Protein AF-A0A356K6G3-F1 (afdb_monomer_lite)

Radius of gyration: 20.41 Å; chains: 1; bounding box: 50×32×51 Å

Sequence (117 aa):
RGHRAAHGLPYQGPEADIVEAPAGSIILYDARTWHRAGVNRTDQRRAAILQAMTPSFLMPFGDTSQPYKQFIKGPIIDQLLSRDQKDFAELMVHKVIGPGGMGAITVDKELTGLVQS

Foldseek 3Di:
DDPCVVPPDDPPDPPDDDDDAPPPRDDDDDPPDDDDDDDDPDPDDDDDDDDDDDPLQDDDPDQLVVVLVVVCPDPVLVVDDPVVNVVSCPVRFRWHQDPVGIATDDPDPVSRVVGVD

pLDDT: mean 81.74, std 11.83, range [46.47, 96.69]

Secondary structure (DSSP, 8-state):
--HHHHH--S---TT-------TT------TTS---PPPP-SSSPP---------TTSPPSS--HHHHHHHHTSTTGGGS-HHHHHHHHHHHS-EEEETTEEEE-SS-HHHHHTT--

Structure (mmCIF, N/CA/C/O backbone):
data_AF-A0A356K6G3-F1
#
_entry.id   AF-A0A356K6G3-F1
#
loop_
_atom_site.group_PDB
_atom_site.id
_atom_site.type_symbol
_atom_site.label_atom_id
_atom_site.label_alt_id
_atom_site.label_comp_id
_atom_site.label_asym_id
_atom_site.label_entity_id
_atom_site.label_seq_id
_atom_site.pdbx_PDB_ins_code
_atom_site.Cartn_x
_atom_site.Cartn_y
_atom_site.Cartn_z
_atom_site.occupancy
_atom_site.B_iso_or_equiv
_atom_site.auth_seq_id
_atom_site.auth_comp_id
_atom_site.auth_asym_id
_atom_site.auth_atom_id
_atom_site.pdbx_PDB_model_num
ATOM 1 N N . ARG A 1 1 ? 23.344 -20.559 -16.632 1.00 58.09 1 ARG A N 1
ATOM 2 C CA . ARG A 1 1 ? 22.943 -19.226 -17.157 1.00 58.09 1 ARG A CA 1
ATOM 3 C C . ARG A 1 1 ? 21.427 -19.115 -17.022 1.00 58.09 1 ARG A C 1
ATOM 5 O O . ARG A 1 1 ? 20.755 -20.053 -17.418 1.00 58.09 1 ARG A O 1
ATOM 12 N N . GLY A 1 2 ? 20.899 -18.059 -16.394 1.00 76.50 2 GLY A N 1
ATOM 13 C CA . GLY A 1 2 ? 19.449 -17.901 -16.187 1.00 76.50 2 GLY A CA 1
ATOM 14 C C . GLY A 1 2 ? 18.733 -17.334 -17.418 1.00 76.50 2 GLY A C 1
ATOM 15 O O . GLY A 1 2 ? 19.361 -16.652 -18.224 1.00 76.50 2 GLY A O 1
ATOM 16 N N . HIS A 1 3 ? 17.422 -17.566 -17.529 1.00 66.25 3 HIS A N 1
ATOM 17 C CA . HIS A 1 3 ? 16.585 -17.133 -18.661 1.00 66.25 3 HIS A CA 1
ATOM 18 C C . HIS A 1 3 ? 16.757 -15.633 -18.997 1.00 66.25 3 HIS A C 1
ATOM 20 O O . HIS A 1 3 ? 16.956 -15.265 -20.148 1.00 66.25 3 HIS A O 1
ATOM 26 N N . ARG A 1 4 ? 16.831 -14.759 -17.981 1.00 66.44 4 ARG A N 1
ATOM 27 C CA . ARG A 1 4 ? 17.073 -13.310 -18.161 1.00 66.44 4 ARG A CA 1
ATOM 28 C C . ARG A 1 4 ? 18.433 -12.967 -18.779 1.00 66.44 4 ARG A C 1
ATOM 30 O O . ARG A 1 4 ? 18.535 -12.009 -19.531 1.00 66.44 4 ARG A O 1
ATOM 37 N N . ALA A 1 5 ? 19.478 -13.729 -18.459 1.00 65.12 5 ALA A N 1
ATOM 38 C CA . ALA A 1 5 ? 20.812 -13.506 -19.017 1.00 65.12 5 ALA A CA 1
ATOM 39 C C . ALA A 1 5 ? 20.913 -13.982 -20.476 1.00 65.12 5 ALA A C 1
ATOM 41 O O . ALA A 1 5 ? 21.761 -13.497 -21.213 1.00 65.12 5 ALA A O 1
ATOM 42 N N . ALA A 1 6 ? 20.061 -14.931 -20.879 1.00 77.00 6 ALA A N 1
ATOM 43 C CA . ALA A 1 6 ? 20.034 -15.487 -22.229 1.00 77.00 6 ALA A CA 1
ATOM 44 C C . ALA A 1 6 ? 19.103 -14.720 -23.186 1.00 77.00 6 ALA A C 1
ATOM 46 O O . ALA A 1 6 ? 19.376 -14.684 -24.380 1.00 77.00 6 ALA A O 1
ATOM 47 N N . HIS A 1 7 ? 18.032 -14.103 -22.674 1.00 68.06 7 HIS A N 1
ATOM 48 C CA . HIS A 1 7 ? 16.972 -13.502 -23.497 1.00 68.06 7 HIS A CA 1
ATOM 49 C C . HIS A 1 7 ? 16.783 -11.989 -23.284 1.00 68.06 7 HIS A C 1
ATOM 51 O O . HIS A 1 7 ? 15.878 -11.394 -23.861 1.00 68.06 7 HIS A O 1
ATOM 57 N N . GLY A 1 8 ? 17.620 -11.346 -22.463 1.00 65.31 8 GLY A N 1
ATOM 58 C CA . GLY A 1 8 ? 17.474 -9.926 -22.133 1.00 65.31 8 GLY A CA 1
ATOM 59 C C . GLY A 1 8 ? 16.300 -9.647 -21.184 1.00 65.31 8 GLY A C 1
ATOM 60 O O . GLY A 1 8 ? 15.768 -10.547 -20.530 1.00 65.31 8 GLY A O 1
ATOM 61 N N . LEU A 1 9 ? 15.918 -8.372 -21.045 1.00 63.91 9 LEU A N 1
ATOM 62 C CA . LEU A 1 9 ? 14.775 -7.967 -20.220 1.00 63.91 9 LEU A CA 1
ATOM 63 C C . LEU A 1 9 ? 13.493 -7.989 -21.072 1.00 63.91 9 LEU A C 1
ATOM 65 O O . LEU A 1 9 ? 13.352 -7.140 -21.944 1.00 63.91 9 LEU A O 1
ATOM 69 N N . PRO A 1 10 ? 12.537 -8.895 -20.805 1.00 58.16 10 PRO A N 1
ATOM 70 C CA . PRO A 1 10 ? 11.493 -9.255 -21.772 1.00 58.16 10 PRO A CA 1
ATOM 71 C C . PRO A 1 10 ? 10.401 -8.204 -22.041 1.00 58.16 10 PRO A C 1
ATOM 73 O O . PRO A 1 10 ? 9.561 -8.436 -22.895 1.00 58.16 10 PRO A O 1
ATOM 76 N N . TYR A 1 11 ? 10.368 -7.065 -21.339 1.00 62.75 11 TYR A N 1
ATOM 77 C CA . TYR A 1 11 ? 9.194 -6.175 -21.354 1.00 62.7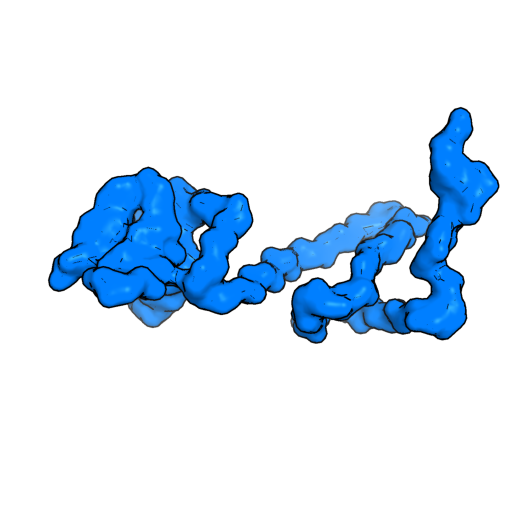5 11 TYR A CA 1
ATOM 78 C C . TYR A 1 11 ? 9.574 -4.683 -21.369 1.00 62.75 11 TYR A C 1
ATOM 80 O O . TYR A 1 11 ? 9.156 -3.928 -20.497 1.00 62.75 11 TYR A O 1
ATOM 88 N N . GLN A 1 12 ? 10.424 -4.289 -22.323 1.00 62.16 12 GLN A N 1
ATOM 89 C CA . GLN A 1 12 ? 10.657 -2.893 -22.741 1.00 62.16 12 GLN A CA 1
ATOM 90 C C . GLN A 1 12 ? 10.230 -2.740 -24.212 1.00 62.16 12 GLN A C 1
ATOM 92 O O . GLN A 1 12 ? 11.044 -2.425 -25.074 1.00 62.16 12 GLN A O 1
ATOM 97 N N . GLY A 1 13 ? 8.980 -3.102 -24.511 1.00 66.12 13 GLY A N 1
ATOM 98 C CA . GLY A 1 13 ? 8.434 -3.021 -25.866 1.00 66.12 13 GLY A CA 1
ATOM 99 C C . GLY A 1 13 ? 7.942 -1.611 -26.203 1.00 66.12 13 GLY A C 1
ATOM 100 O O . GLY A 1 13 ? 7.710 -0.829 -25.285 1.00 66.12 13 GLY A O 1
ATOM 101 N N . PRO A 1 14 ? 7.740 -1.298 -27.495 1.00 74.56 14 PRO A N 1
ATOM 102 C CA . PRO A 1 14 ? 7.185 -0.011 -27.927 1.00 74.56 14 PRO A CA 1
ATOM 103 C C . PRO A 1 14 ? 5.786 0.271 -27.353 1.00 74.56 14 PRO A C 1
ATOM 105 O O . PRO A 1 14 ? 5.398 1.423 -27.247 1.00 74.56 14 PRO A O 1
ATOM 108 N N . GLU A 1 15 ? 5.070 -0.774 -26.931 1.00 80.06 15 GLU A N 1
ATOM 109 C CA . GLU A 1 15 ? 3.727 -0.703 -26.340 1.00 80.06 15 GLU A CA 1
ATOM 110 C C . GLU A 1 15 ? 3.728 -0.489 -24.813 1.00 80.06 15 GLU A C 1
ATOM 112 O O . GLU A 1 15 ? 2.686 -0.602 -24.171 1.00 80.06 15 GLU A O 1
ATOM 117 N N . ALA A 1 16 ? 4.895 -0.287 -24.191 1.00 84.31 16 ALA A N 1
ATOM 118 C CA . ALA A 1 16 ? 5.003 -0.101 -22.747 1.00 84.31 16 ALA A CA 1
ATOM 119 C C . ALA A 1 16 ? 5.306 1.360 -22.400 1.00 84.31 16 ALA A C 1
ATOM 121 O O . ALA A 1 16 ? 6.376 1.871 -22.732 1.00 84.31 16 ALA A O 1
ATOM 122 N N . ASP A 1 17 ? 4.411 1.985 -21.639 1.00 87.38 17 ASP A N 1
ATOM 123 C CA . ASP A 1 17 ? 4.627 3.327 -21.107 1.00 87.38 17 ASP A CA 1
ATOM 124 C C . ASP A 1 17 ? 5.485 3.309 -19.835 1.00 87.38 17 ASP A C 1
ATOM 126 O O . ASP A 1 17 ? 5.340 2.453 -18.952 1.00 87.38 17 ASP A O 1
ATOM 130 N N . ILE A 1 18 ? 6.378 4.295 -19.717 1.00 87.44 18 ILE A N 1
ATOM 131 C CA . ILE A 1 18 ? 7.149 4.548 -18.498 1.00 87.44 18 ILE A CA 1
ATOM 132 C C . ILE A 1 18 ? 6.471 5.676 -17.731 1.00 87.44 18 ILE A C 1
ATOM 134 O O . ILE A 1 18 ? 6.386 6.803 -18.208 1.00 87.44 18 ILE A O 1
ATOM 138 N N . VAL A 1 19 ? 6.036 5.374 -16.510 1.00 89.88 19 VAL A N 1
ATOM 139 C CA . VAL A 1 19 ? 5.491 6.376 -15.593 1.00 89.88 19 VAL A CA 1
ATOM 140 C C . VAL A 1 19 ? 6.606 6.880 -14.683 1.00 89.88 19 VAL A C 1
ATOM 142 O O . VAL A 1 19 ? 7.119 6.136 -13.842 1.00 89.88 19 VAL A O 1
ATOM 145 N N . GLU A 1 20 ? 6.977 8.148 -14.841 1.00 91.25 20 GLU A N 1
ATOM 146 C CA . GLU A 1 20 ? 7.833 8.854 -13.890 1.00 91.25 20 GLU A CA 1
ATOM 147 C C . GLU A 1 20 ? 6.992 9.394 -12.730 1.00 91.25 20 GLU A C 1
ATOM 149 O O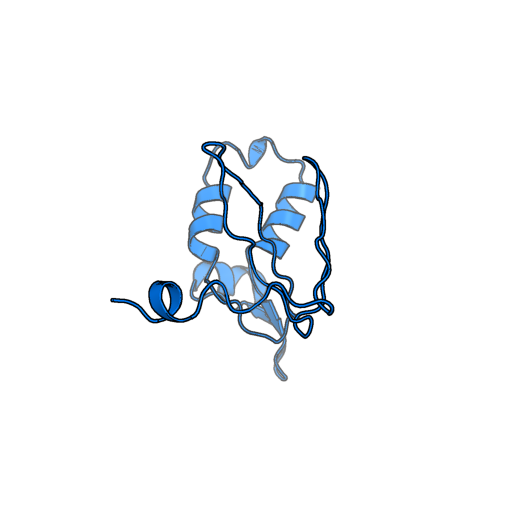 . GLU A 1 20 ? 5.968 10.042 -12.931 1.00 91.25 20 GLU A O 1
ATOM 154 N N . ALA A 1 21 ? 7.423 9.115 -11.501 1.00 92.81 21 ALA A N 1
ATOM 155 C CA . ALA A 1 21 ? 6.701 9.479 -10.287 1.00 92.81 21 ALA A CA 1
ATOM 156 C C . ALA A 1 21 ? 7.667 10.099 -9.265 1.00 92.81 21 ALA A C 1
ATOM 158 O O . ALA A 1 21 ? 8.339 9.365 -8.532 1.00 92.81 21 ALA A O 1
ATOM 159 N N . PRO A 1 22 ? 7.768 11.441 -9.215 1.00 94.06 22 PRO A N 1
ATOM 160 C CA . PRO A 1 22 ? 8.491 12.148 -8.162 1.00 94.06 22 PRO A CA 1
ATOM 161 C C . PRO A 1 22 ? 7.966 11.813 -6.760 1.00 94.06 22 PRO A C 1
ATOM 163 O O . PRO A 1 22 ? 6.833 11.351 -6.600 1.00 94.06 22 PRO A O 1
ATOM 166 N N . ALA A 1 23 ? 8.763 12.094 -5.726 1.00 94.44 23 ALA A N 1
ATOM 167 C CA . ALA A 1 23 ? 8.347 11.897 -4.338 1.00 94.44 23 ALA A CA 1
ATOM 168 C C . ALA A 1 23 ? 7.019 12.623 -4.044 1.00 94.44 23 ALA A C 1
ATOM 170 O O . ALA A 1 23 ? 6.855 13.790 -4.389 1.00 94.44 23 ALA A O 1
ATOM 171 N N . GLY A 1 24 ? 6.073 11.912 -3.424 1.00 94.81 24 GLY A N 1
ATOM 172 C CA . GLY A 1 24 ? 4.713 12.405 -3.168 1.00 94.81 24 GLY A CA 1
ATOM 173 C C . GLY A 1 24 ? 3.702 12.119 -4.284 1.00 94.81 24 GLY A C 1
ATOM 174 O O . GLY A 1 24 ? 2.510 12.325 -4.078 1.00 94.81 24 GLY A O 1
ATOM 175 N N . SER A 1 25 ? 4.137 11.602 -5.437 1.00 96.69 25 SER A N 1
ATOM 176 C CA . SER A 1 25 ? 3.220 11.172 -6.499 1.00 96.69 25 SER A CA 1
ATOM 177 C C . SER A 1 25 ? 2.482 9.890 -6.115 1.00 96.69 25 SER A C 1
ATOM 179 O O . SER A 1 25 ? 3.054 8.995 -5.489 1.00 96.69 25 SER A O 1
ATOM 181 N N . ILE A 1 26 ? 1.230 9.774 -6.559 1.00 95.75 26 ILE A N 1
ATOM 182 C CA . ILE A 1 26 ? 0.414 8.566 -6.412 1.00 95.75 26 ILE A CA 1
ATOM 183 C C . ILE A 1 26 ? 0.108 8.027 -7.806 1.00 95.75 26 ILE A C 1
ATOM 185 O O . ILE A 1 26 ? -0.421 8.744 -8.652 1.00 95.75 26 ILE A O 1
ATOM 189 N N . ILE A 1 27 ? 0.420 6.751 -8.030 1.00 94.19 27 ILE A N 1
ATOM 190 C CA . ILE A 1 27 ? 0.009 6.026 -9.233 1.00 94.19 27 ILE A CA 1
ATOM 191 C C . ILE A 1 27 ? -1.193 5.166 -8.849 1.00 94.19 27 ILE A C 1
ATOM 193 O O . ILE A 1 27 ? -1.043 4.179 -8.129 1.00 94.19 27 ILE A O 1
ATOM 197 N N . LEU A 1 28 ? -2.375 5.543 -9.332 1.00 94.88 28 LEU A N 1
ATOM 198 C CA . LEU A 1 28 ? -3.587 4.740 -9.204 1.00 94.88 28 LEU A CA 1
ATOM 199 C C . LEU A 1 28 ? -3.781 3.931 -10.486 1.00 94.88 28 LEU A C 1
ATOM 201 O O . LEU A 1 28 ? -3.832 4.496 -11.576 1.00 94.88 28 LEU A O 1
ATOM 205 N N . TYR A 1 29 ? -3.896 2.614 -10.358 1.00 93.88 29 TYR A N 1
ATOM 206 C CA . TYR A 1 29 ? -4.156 1.728 -11.487 1.00 93.88 29 TYR A CA 1
ATOM 207 C C . TYR A 1 29 ? -5.175 0.652 -11.114 1.00 93.88 29 TYR A C 1
ATOM 209 O O . TYR A 1 29 ? -5.314 0.270 -9.952 1.00 93.88 29 TYR A O 1
ATOM 217 N N . ASP A 1 30 ? -5.902 0.177 -12.122 1.00 94.88 30 ASP A N 1
ATOM 218 C CA . ASP A 1 30 ? -6.858 -0.917 -11.991 1.00 94.88 30 ASP A CA 1
ATOM 219 C C . ASP A 1 30 ? -6.120 -2.261 -11.883 1.00 94.88 30 ASP A C 1
ATOM 221 O O . ASP A 1 30 ? -5.084 -2.460 -12.516 1.00 94.88 30 ASP A O 1
ATOM 225 N N . ALA A 1 31 ? -6.659 -3.218 -11.124 1.00 91.75 31 ALA A N 1
ATOM 226 C CA . ALA A 1 31 ? -6.050 -4.543 -10.962 1.00 91.75 31 ALA A CA 1
ATOM 227 C C . ALA A 1 31 ? -5.868 -5.315 -12.291 1.00 91.75 31 ALA A C 1
ATOM 229 O O . ALA A 1 31 ? -5.074 -6.252 -12.354 1.00 91.75 31 ALA A O 1
ATOM 230 N N . ARG A 1 32 ? -6.582 -4.927 -13.354 1.00 93.50 32 ARG A N 1
ATOM 231 C CA . ARG A 1 32 ? -6.472 -5.474 -14.717 1.00 93.50 32 ARG A CA 1
ATOM 232 C C . ARG A 1 32 ? -5.364 -4.810 -15.542 1.00 93.50 32 ARG A C 1
ATOM 234 O O . ARG A 1 32 ? -5.053 -5.299 -16.627 1.00 93.50 32 ARG A O 1
ATOM 241 N N . THR A 1 33 ? -4.770 -3.716 -15.065 1.00 92.38 33 THR A N 1
ATOM 242 C CA . THR A 1 33 ? -3.656 -3.048 -15.743 1.00 92.38 33 THR A CA 1
ATOM 243 C C . THR A 1 33 ? -2.401 -3.904 -15.638 1.00 92.38 33 THR A C 1
ATOM 245 O O . THR A 1 33 ? -1.867 -4.139 -14.552 1.00 92.38 33 THR A O 1
ATOM 248 N N . TRP A 1 34 ? -1.892 -4.341 -16.786 1.00 90.19 34 TRP A N 1
ATOM 249 C CA . TRP A 1 34 ? -0.625 -5.056 -16.873 1.00 90.19 34 TRP A CA 1
ATOM 250 C C . TRP A 1 34 ? 0.510 -4.087 -16.555 1.00 90.19 34 TRP A C 1
ATOM 252 O O . TRP A 1 34 ? 0.702 -3.094 -17.249 1.00 90.19 34 TRP A O 1
ATOM 262 N N . HIS A 1 35 ? 1.264 -4.360 -15.494 1.00 90.12 35 HIS A N 1
ATOM 263 C CA . HIS A 1 35 ? 2.354 -3.494 -15.061 1.00 90.12 35 HIS A CA 1
ATOM 264 C C . HIS A 1 35 ? 3.489 -4.311 -14.444 1.00 90.12 35 HIS A C 1
ATOM 266 O O . HIS A 1 35 ? 3.340 -5.480 -14.082 1.00 90.12 35 HIS A O 1
ATOM 272 N N . ARG A 1 36 ? 4.661 -3.686 -14.324 1.00 87.06 36 ARG A N 1
ATOM 273 C CA . ARG A 1 36 ? 5.817 -4.271 -13.640 1.00 87.06 36 ARG A CA 1
ATOM 274 C C . ARG A 1 36 ? 6.742 -3.195 -13.103 1.00 87.06 36 ARG A C 1
ATOM 276 O O . ARG A 1 36 ? 6.864 -2.114 -13.668 1.00 87.06 36 ARG A O 1
ATOM 283 N N . ALA A 1 37 ? 7.515 -3.550 -12.084 1.00 87.62 37 ALA A N 1
ATOM 284 C CA . ALA A 1 37 ? 8.656 -2.741 -11.692 1.00 87.62 37 ALA A CA 1
ATOM 285 C C . ALA A 1 37 ? 9.738 -2.749 -12.794 1.00 87.62 37 ALA A C 1
ATOM 287 O O . ALA A 1 37 ? 10.165 -3.807 -13.291 1.00 87.62 37 ALA A O 1
ATOM 288 N N . GLY A 1 38 ? 10.216 -1.553 -13.145 1.00 85.44 38 GLY A N 1
ATOM 289 C CA . GLY A 1 38 ? 11.435 -1.374 -13.931 1.00 85.44 38 GLY A CA 1
ATOM 290 C C . GLY A 1 38 ? 12.668 -1.858 -13.161 1.00 85.44 38 GLY A C 1
ATOM 291 O O . GLY A 1 38 ? 12.694 -1.803 -11.925 1.00 85.44 38 GLY A O 1
ATOM 292 N N . VAL A 1 39 ? 13.680 -2.337 -13.891 1.00 84.56 39 VAL A N 1
ATOM 293 C CA . VAL A 1 39 ? 14.969 -2.749 -13.312 1.00 84.56 39 VAL A CA 1
ATOM 294 C C . VAL A 1 39 ? 15.726 -1.508 -12.866 1.00 84.56 39 VAL A C 1
ATOM 296 O O . VAL A 1 39 ? 15.956 -0.613 -13.674 1.00 84.56 39 VAL A O 1
ATOM 299 N N . ASN A 1 40 ? 16.125 -1.468 -11.597 1.00 88.31 40 ASN A N 1
ATOM 300 C CA . ASN A 1 40 ? 16.978 -0.400 -11.105 1.00 88.31 40 ASN A CA 1
ATOM 301 C C . ASN A 1 40 ? 18.408 -0.601 -11.629 1.00 88.31 40 ASN A C 1
ATOM 303 O O . ASN A 1 40 ? 18.996 -1.657 -11.402 1.00 88.31 40 ASN A O 1
ATOM 307 N N . ARG A 1 41 ? 18.928 0.383 -12.367 1.00 87.44 41 ARG A N 1
ATOM 308 C CA . ARG A 1 41 ? 20.279 0.378 -12.958 1.00 87.44 41 ARG A CA 1
ATOM 309 C C . ARG A 1 41 ? 21.212 1.396 -12.293 1.00 87.44 41 ARG A C 1
ATOM 311 O O . ARG A 1 41 ? 22.272 1.679 -12.836 1.00 87.44 41 ARG A O 1
ATOM 318 N N . THR A 1 42 ? 20.802 1.973 -11.167 1.00 90.06 42 THR A N 1
ATOM 319 C CA . THR A 1 42 ? 21.587 2.947 -10.405 1.00 90.06 42 THR A CA 1
ATOM 320 C C . THR A 1 42 ? 21.860 2.416 -9.001 1.00 90.06 42 THR A C 1
ATOM 322 O O . THR A 1 42 ? 21.185 1.498 -8.530 1.00 90.06 42 THR A O 1
ATOM 325 N N . ASP A 1 43 ? 22.811 3.038 -8.307 1.00 95.19 43 ASP A N 1
ATOM 326 C CA . ASP A 1 43 ? 23.104 2.740 -6.899 1.00 95.19 43 ASP A CA 1
ATOM 327 C C . ASP A 1 43 ? 22.119 3.414 -5.925 1.00 95.19 43 ASP A C 1
ATOM 329 O O . ASP A 1 43 ? 22.237 3.288 -4.706 1.00 95.19 43 ASP A O 1
ATOM 333 N N . GLN A 1 44 ? 21.118 4.130 -6.448 1.00 93.94 44 GLN A N 1
ATOM 334 C CA . GLN A 1 44 ? 20.105 4.803 -5.642 1.00 93.94 44 GLN A CA 1
ATOM 335 C C . GLN A 1 44 ? 18.970 3.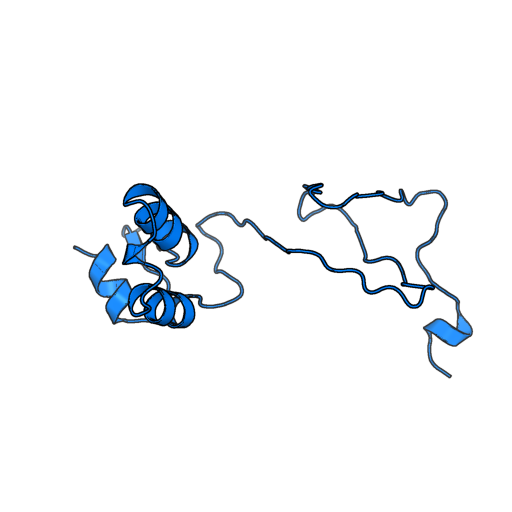842 -5.301 1.00 93.94 44 GLN A C 1
ATOM 337 O O . GLN A 1 44 ? 18.449 3.130 -6.160 1.00 93.94 44 GLN A O 1
ATOM 342 N N . ARG A 1 45 ? 18.536 3.830 -4.039 1.00 93.56 45 ARG A N 1
ATOM 343 C CA . ARG A 1 45 ? 17.386 3.016 -3.621 1.00 93.56 45 ARG A CA 1
ATOM 344 C C . ARG A 1 45 ? 16.084 3.662 -4.093 1.00 93.56 45 ARG A C 1
ATOM 346 O O . ARG A 1 45 ? 15.883 4.858 -3.919 1.00 93.56 45 ARG A O 1
ATOM 353 N N . ARG A 1 46 ? 15.168 2.847 -4.624 1.00 92.75 46 ARG A N 1
ATOM 354 C CA . ARG A 1 46 ? 13.786 3.247 -4.924 1.00 92.75 46 ARG A CA 1
ATOM 355 C C . ARG A 1 46 ? 12.854 2.681 -3.857 1.00 92.75 46 ARG A C 1
ATOM 357 O O . ARG A 1 46 ? 12.815 1.465 -3.680 1.00 92.75 46 ARG A O 1
ATOM 364 N N . ALA A 1 47 ? 12.099 3.551 -3.193 1.00 93.00 47 ALA A N 1
ATOM 365 C CA . ALA A 1 47 ? 11.069 3.182 -2.226 1.00 93.00 47 ALA A CA 1
ATOM 366 C C . ALA A 1 47 ? 9.677 3.550 -2.759 1.00 93.00 47 ALA A C 1
ATOM 368 O O . ALA A 1 47 ? 9.536 4.494 -3.533 1.00 93.00 47 ALA A O 1
ATOM 369 N N . ALA A 1 48 ? 8.664 2.794 -2.347 1.00 93.88 48 ALA A N 1
ATOM 370 C CA . ALA A 1 48 ? 7.261 3.072 -2.623 1.00 93.88 48 ALA A CA 1
ATOM 371 C C . ALA A 1 48 ? 6.416 2.581 -1.443 1.00 93.88 48 ALA A C 1
ATOM 373 O O . ALA A 1 48 ? 6.764 1.581 -0.812 1.00 93.88 48 ALA A O 1
ATOM 374 N N . ILE A 1 49 ? 5.309 3.269 -1.171 1.00 94.62 49 ILE A N 1
ATOM 375 C CA . ILE A 1 49 ? 4.263 2.783 -0.269 1.00 94.62 49 ILE A CA 1
ATOM 376 C C . ILE A 1 49 ? 3.201 2.132 -1.150 1.00 94.62 49 ILE A C 1
ATOM 378 O O . ILE A 1 49 ? 2.676 2.770 -2.060 1.00 94.62 49 ILE A O 1
ATOM 382 N N . LEU A 1 50 ? 2.929 0.850 -0.916 1.00 91.25 50 LEU A N 1
ATOM 383 C CA . LEU A 1 50 ? 1.960 0.086 -1.694 1.00 91.25 50 LEU A CA 1
ATOM 384 C C . LEU A 1 50 ? 0.657 -0.023 -0.909 1.00 91.25 50 LEU A C 1
ATOM 386 O O . LEU A 1 50 ? 0.646 -0.554 0.200 1.00 91.25 50 LEU A O 1
ATOM 390 N N . GLN A 1 51 ? -0.431 0.462 -1.500 1.00 89.56 51 GLN A N 1
ATOM 391 C CA . GLN A 1 51 ? -1.778 0.337 -0.953 1.00 89.56 51 GLN A CA 1
ATOM 392 C C . GLN A 1 51 ? -2.654 -0.390 -1.969 1.00 89.56 51 GLN A C 1
ATOM 394 O O . GLN A 1 51 ? -2.773 0.042 -3.114 1.00 89.56 51 GLN A O 1
ATOM 399 N N . ALA A 1 52 ? -3.253 -1.502 -1.549 1.00 87.88 52 ALA A N 1
ATOM 400 C CA . ALA A 1 52 ? -4.195 -2.262 -2.357 1.00 87.88 52 ALA A CA 1
ATOM 401 C C . ALA A 1 52 ? -5.592 -2.101 -1.758 1.00 87.88 52 ALA A C 1
ATOM 403 O O . ALA A 1 52 ? -5.808 -2.423 -0.590 1.00 87.88 52 ALA A O 1
ATOM 404 N N . MET A 1 53 ? -6.532 -1.609 -2.560 1.00 85.50 53 MET A N 1
ATOM 405 C CA . MET A 1 53 ? -7.940 -1.542 -2.181 1.00 85.50 53 MET A CA 1
ATOM 406 C C . MET A 1 53 ? -8.688 -2.684 -2.857 1.00 85.50 53 MET A C 1
ATOM 408 O O . MET A 1 53 ? -8.518 -2.931 -4.050 1.00 85.50 53 MET A O 1
ATOM 412 N N . THR A 1 54 ? -9.509 -3.389 -2.086 1.00 83.25 54 THR A N 1
ATOM 413 C CA . THR A 1 54 ? -10.346 -4.483 -2.581 1.00 83.25 54 THR A CA 1
ATOM 414 C C . THR A 1 54 ? -11.790 -4.258 -2.140 1.00 83.25 54 THR A C 1
ATOM 416 O O . THR A 1 54 ? -12.014 -3.622 -1.107 1.00 83.25 54 THR A O 1
ATOM 419 N N . PRO A 1 55 ? -12.788 -4.730 -2.910 1.00 82.56 55 PRO A N 1
ATOM 420 C CA . PRO A 1 55 ? -14.171 -4.740 -2.451 1.00 82.56 55 PRO A CA 1
ATOM 421 C C . PRO A 1 55 ? -14.308 -5.458 -1.105 1.00 82.56 55 PRO A C 1
ATOM 423 O O . PRO A 1 55 ? -13.656 -6.473 -0.879 1.00 82.56 55 PRO A O 1
ATOM 426 N N . SER A 1 56 ? -15.204 -4.979 -0.241 1.00 74.75 56 SER A N 1
ATOM 427 C CA . SER A 1 56 ? -15.372 -5.473 1.139 1.00 74.75 56 SER A CA 1
ATOM 428 C C . SER A 1 56 ? -15.780 -6.946 1.260 1.00 74.75 56 SER A C 1
ATOM 430 O O . SER A 1 56 ? -15.659 -7.533 2.330 1.00 74.75 56 SER A O 1
ATOM 432 N N . PHE A 1 57 ? -16.271 -7.556 0.181 1.00 74.88 57 PHE A N 1
ATOM 433 C CA . PHE A 1 57 ? -16.607 -8.979 0.135 1.00 74.88 57 PHE A CA 1
ATOM 434 C C . PHE A 1 57 ? -15.415 -9.877 -0.237 1.00 74.88 57 PHE A C 1
ATOM 436 O O . PHE A 1 57 ? -15.551 -11.100 -0.207 1.00 74.88 57 PHE A O 1
ATOM 443 N N . LEU A 1 58 ? -14.265 -9.308 -0.617 1.00 78.94 58 LEU A N 1
ATOM 444 C CA . LEU A 1 58 ? -13.039 -10.070 -0.840 1.00 78.94 58 LEU A CA 1
ATOM 445 C C . LEU A 1 58 ? -12.261 -10.207 0.466 1.00 78.94 58 LEU A C 1
ATOM 447 O O . LEU A 1 58 ? -12.101 -9.255 1.226 1.00 78.94 58 LEU A O 1
ATOM 451 N N . MET A 1 59 ? -11.739 -11.409 0.701 1.00 78.06 59 MET A N 1
ATOM 452 C CA . MET A 1 59 ? -10.862 -11.661 1.834 1.00 78.06 59 MET A CA 1
ATOM 453 C C . MET A 1 59 ? -9.533 -10.902 1.643 1.00 78.06 59 MET A C 1
ATOM 455 O O . MET A 1 59 ? -8.927 -11.019 0.572 1.00 78.06 59 MET A O 1
ATOM 459 N N . PRO A 1 60 ? -9.057 -10.151 2.652 1.00 79.12 60 PRO A N 1
ATOM 460 C CA . PRO A 1 60 ? -7.759 -9.489 2.590 1.00 79.12 60 PRO A CA 1
ATOM 461 C C . PRO A 1 60 ? -6.619 -10.508 2.488 1.00 79.12 60 PRO A C 1
ATOM 463 O O . PRO A 1 60 ? -6.713 -11.619 3.006 1.00 79.12 60 PRO A O 1
ATOM 466 N N . PHE A 1 61 ? -5.505 -10.109 1.868 1.00 80.50 61 PHE A N 1
ATOM 467 C CA . PHE A 1 61 ? -4.321 -10.967 1.737 1.00 80.50 61 PHE A CA 1
ATOM 468 C C . PHE A 1 61 ? -3.655 -11.293 3.085 1.00 80.50 61 PHE A C 1
ATOM 470 O O . PHE A 1 61 ? -3.089 -12.371 3.248 1.00 80.50 61 PHE A O 1
ATOM 477 N N . GLY A 1 62 ? -3.700 -10.366 4.044 1.00 80.88 62 GLY A N 1
ATOM 478 C CA . GLY A 1 62 ? -3.104 -10.537 5.366 1.00 80.88 62 GLY A CA 1
ATOM 479 C C . GLY A 1 62 ? -4.053 -10.089 6.467 1.00 80.88 62 GLY A C 1
ATOM 480 O O . GLY A 1 62 ? -4.802 -9.132 6.288 1.00 80.88 62 GLY A O 1
ATOM 481 N N . ASP A 1 63 ? -3.998 -10.776 7.607 1.00 83.56 63 ASP A N 1
ATOM 482 C CA . ASP A 1 63 ? -4.702 -10.349 8.812 1.00 83.56 63 ASP A CA 1
ATOM 483 C C . ASP A 1 63 ? -3.929 -9.227 9.517 1.00 83.56 63 ASP A C 1
ATOM 485 O O . ASP A 1 63 ? -2.792 -9.395 9.965 1.00 83.56 63 ASP A O 1
ATOM 489 N N . THR A 1 64 ? -4.577 -8.076 9.627 1.00 87.50 64 THR A N 1
ATOM 490 C CA . THR A 1 64 ? -4.071 -6.851 10.249 1.00 87.50 64 THR A CA 1
ATOM 491 C C . THR A 1 64 ? -4.460 -6.724 11.726 1.00 87.50 64 THR A C 1
ATOM 493 O O . THR A 1 64 ? -4.045 -5.763 12.375 1.00 87.50 64 THR A O 1
ATOM 496 N N . SER A 1 65 ? -5.147 -7.716 12.308 1.00 86.25 65 SER A N 1
ATOM 497 C CA . SER A 1 65 ? -5.583 -7.705 13.717 1.00 86.25 65 SER A CA 1
ATOM 498 C C . SER A 1 65 ? -4.467 -7.519 14.720 1.00 86.25 65 SER A C 1
ATOM 500 O O . SER A 1 65 ? -4.576 -6.696 15.624 1.00 86.25 65 SER A O 1
ATOM 502 N N . GLN A 1 66 ? -3.399 -8.312 14.607 1.00 87.75 66 GLN A N 1
ATOM 503 C CA . GLN A 1 66 ? -2.297 -8.232 15.563 1.00 87.75 66 GLN A CA 1
ATOM 504 C C . GLN A 1 66 ? -1.577 -6.881 15.460 1.00 87.75 66 GLN A C 1
ATOM 506 O O . GLN A 1 66 ? -1.429 -6.229 16.497 1.00 87.75 66 GLN A O 1
ATOM 511 N N . PRO A 1 67 ? -1.217 -6.392 14.254 1.00 89.94 67 PRO A N 1
ATOM 512 C CA . PRO A 1 67 ? -0.739 -5.022 14.083 1.00 89.94 67 PRO A CA 1
ATOM 513 C C . PRO A 1 67 ? -1.682 -3.961 14.666 1.00 89.94 67 PRO A C 1
ATOM 515 O O . PRO A 1 67 ? -1.224 -3.066 15.372 1.00 89.94 67 PRO A O 1
ATOM 518 N N . TYR A 1 68 ? -2.994 -4.077 14.437 1.00 89.94 68 TYR A N 1
ATOM 519 C CA . TYR A 1 68 ? -3.992 -3.159 14.990 1.00 89.94 68 TYR A CA 1
ATOM 520 C C . TYR A 1 68 ? -3.984 -3.157 16.522 1.00 89.94 68 TYR A C 1
ATOM 522 O O . TYR A 1 68 ? -3.848 -2.101 17.139 1.00 89.94 68 TYR A O 1
ATOM 530 N N . LYS A 1 69 ? -4.050 -4.339 17.148 1.00 90.06 69 LYS A N 1
ATOM 531 C CA . LYS A 1 69 ? -4.032 -4.501 18.612 1.00 90.06 69 LYS A CA 1
ATOM 532 C C . LYS A 1 69 ? -2.748 -3.968 19.234 1.00 90.06 69 LYS A C 1
ATOM 534 O O . LYS A 1 69 ? -2.783 -3.429 20.336 1.00 90.06 69 LYS A O 1
ATOM 539 N N . GLN A 1 70 ? -1.615 -4.127 18.555 1.00 91.31 70 GLN A N 1
ATOM 540 C CA . GLN A 1 70 ? -0.346 -3.548 18.994 1.00 91.31 70 GLN A CA 1
ATOM 541 C C . GLN A 1 70 ? -0.365 -2.023 18.889 1.00 91.31 70 GLN A C 1
ATOM 543 O O . GLN A 1 70 ? 0.072 -1.350 19.820 1.00 91.31 70 GLN A O 1
ATOM 548 N N . PHE A 1 71 ? -0.912 -1.479 17.800 1.00 90.75 71 PHE A N 1
ATOM 549 C CA . PHE A 1 71 ? -1.004 -0.039 17.589 1.00 90.75 71 PHE A CA 1
ATOM 550 C C . PHE A 1 71 ? -1.865 0.650 18.654 1.00 90.75 71 PHE A C 1
ATOM 552 O O . PHE A 1 71 ? -1.405 1.604 19.276 1.00 90.75 71 PHE A O 1
ATOM 559 N N . ILE A 1 72 ? -3.070 0.134 18.925 1.00 90.25 72 ILE A N 1
ATOM 560 C CA . ILE A 1 72 ? -3.992 0.727 19.914 1.00 90.25 72 ILE A CA 1
ATOM 561 C C . ILE A 1 72 ? -3.508 0.588 21.364 1.00 90.25 72 ILE A C 1
ATOM 563 O O . ILE A 1 72 ? -4.004 1.281 22.242 1.00 90.25 72 ILE A O 1
ATOM 567 N N . LYS A 1 73 ? -2.557 -0.315 21.634 1.00 90.81 73 LYS A N 1
ATOM 568 C CA . LYS A 1 73 ? -1.885 -0.428 22.941 1.00 90.81 73 LYS A CA 1
ATOM 569 C C . LYS A 1 73 ? -0.674 0.496 23.058 1.00 90.81 73 LYS A C 1
ATOM 571 O O . LYS A 1 73 ? -0.117 0.635 24.145 1.00 90.81 73 LYS A O 1
ATOM 576 N N . GLY A 1 74 ? -0.216 1.056 21.942 1.00 90.00 74 GLY A N 1
ATOM 577 C CA . GLY A 1 74 ? 0.935 1.941 21.897 1.00 90.00 74 GLY A CA 1
ATOM 578 C C . GLY A 1 74 ? 0.571 3.380 22.273 1.00 90.00 74 GLY A C 1
ATOM 579 O O . GLY A 1 74 ? -0.569 3.796 22.097 1.00 90.00 74 GLY A O 1
ATOM 580 N N . PRO A 1 75 ? 1.554 4.193 22.690 1.00 90.62 75 PRO A N 1
ATOM 581 C CA . PRO A 1 75 ? 1.334 5.587 23.099 1.00 90.62 75 PRO A CA 1
ATOM 582 C C . PRO A 1 75 ? 0.986 6.534 21.933 1.00 90.62 75 PRO A C 1
ATOM 584 O O . PRO A 1 75 ? 0.821 7.735 22.131 1.00 90.62 75 PRO A O 1
ATOM 587 N N . ILE A 1 76 ? 0.955 6.025 20.696 1.00 88.00 76 ILE A N 1
ATOM 588 C CA . ILE A 1 76 ? 0.669 6.811 19.488 1.00 88.00 76 ILE A CA 1
ATOM 589 C C . ILE A 1 76 ? -0.838 7.023 19.323 1.00 88.00 76 ILE A C 1
ATOM 591 O O . ILE A 1 76 ? -1.240 8.051 18.785 1.00 88.00 76 ILE A O 1
ATOM 595 N N . ILE A 1 77 ? -1.677 6.098 19.803 1.00 88.75 77 ILE A N 1
ATOM 596 C CA . ILE A 1 77 ? -3.132 6.198 19.630 1.00 88.75 77 ILE A CA 1
ATOM 597 C C . ILE A 1 77 ? -3.694 7.478 20.263 1.00 88.75 77 ILE A C 1
ATOM 599 O O . ILE A 1 77 ? -4.522 8.152 19.655 1.00 88.75 77 ILE A O 1
ATOM 603 N N . ASP A 1 78 ? -3.154 7.872 21.418 1.00 89.31 78 ASP A N 1
ATOM 604 C CA . ASP A 1 78 ? -3.563 9.067 22.164 1.00 89.31 78 ASP A CA 1
ATOM 605 C C . ASP A 1 78 ? -3.122 10.378 21.493 1.00 89.31 78 ASP A C 1
ATOM 607 O O . ASP A 1 78 ? -3.581 11.456 21.863 1.00 89.31 78 ASP A O 1
ATOM 611 N N . GLN A 1 79 ? -2.234 10.298 20.497 1.00 91.94 79 GLN A N 1
ATOM 612 C CA . GLN A 1 79 ? -1.787 11.446 19.699 1.00 91.94 79 GLN A CA 1
ATOM 613 C C . GLN A 1 79 ? -2.642 11.647 18.443 1.00 91.94 79 GLN A C 1
ATOM 615 O O . GLN A 1 79 ? -2.521 12.674 17.777 1.00 91.94 79 GLN A O 1
ATOM 620 N N . LEU A 1 80 ? -3.487 10.672 18.101 1.00 91.19 80 LEU A N 1
ATOM 621 C CA . LEU A 1 80 ? -4.394 10.762 16.966 1.00 91.19 80 LEU A CA 1
ATOM 622 C C . LEU A 1 80 ? -5.671 11.510 17.338 1.00 91.19 80 LEU A C 1
ATOM 624 O O . LEU A 1 80 ? -6.183 11.395 18.454 1.00 91.19 80 LEU A O 1
ATOM 628 N N . LEU A 1 81 ? -6.245 12.215 16.362 1.00 94.81 81 LEU A N 1
ATOM 629 C CA . LEU A 1 81 ? -7.599 12.733 16.502 1.00 94.81 81 LEU A CA 1
ATOM 630 C C . LEU A 1 81 ? -8.575 11.560 16.638 1.00 94.81 81 LEU A C 1
ATOM 632 O O . LEU A 1 81 ? -8.390 10.512 16.021 1.00 94.81 81 LEU A O 1
ATOM 636 N N . SER A 1 82 ? -9.678 11.749 17.362 1.00 91.06 82 SER A N 1
ATOM 637 C CA . SER A 1 82 ? -10.700 10.699 17.513 1.00 91.06 82 SER A CA 1
ATOM 638 C C . SER A 1 82 ? -11.246 10.204 16.167 1.00 91.06 82 SER A C 1
ATOM 640 O O . SER A 1 82 ? -11.605 9.037 16.031 1.00 91.06 82 SER A O 1
ATOM 642 N N . ARG A 1 83 ? -11.272 11.079 15.151 1.00 92.25 83 ARG A N 1
ATOM 643 C CA . ARG A 1 83 ? -11.603 10.699 13.775 1.00 92.25 83 ARG A CA 1
ATOM 644 C C . ARG A 1 83 ? -10.562 9.750 13.179 1.00 92.25 83 ARG A C 1
ATOM 646 O O . ARG A 1 83 ? -10.941 8.714 12.653 1.00 92.25 83 ARG A O 1
ATOM 653 N N . ASP A 1 84 ? -9.279 10.067 13.313 1.00 91.31 84 ASP A N 1
ATOM 654 C CA . ASP A 1 84 ? -8.193 9.251 12.766 1.00 91.31 84 ASP A CA 1
ATOM 655 C C . ASP A 1 84 ? -8.124 7.882 13.453 1.00 91.31 84 ASP A C 1
ATOM 657 O O . ASP A 1 84 ? -7.847 6.880 12.803 1.00 91.31 84 ASP A O 1
ATOM 661 N N . GLN A 1 85 ? -8.441 7.809 14.751 1.00 90.12 85 GLN A N 1
ATOM 662 C CA . GLN A 1 85 ? -8.560 6.534 15.468 1.00 90.12 85 GLN A CA 1
ATOM 663 C C . GLN A 1 85 ?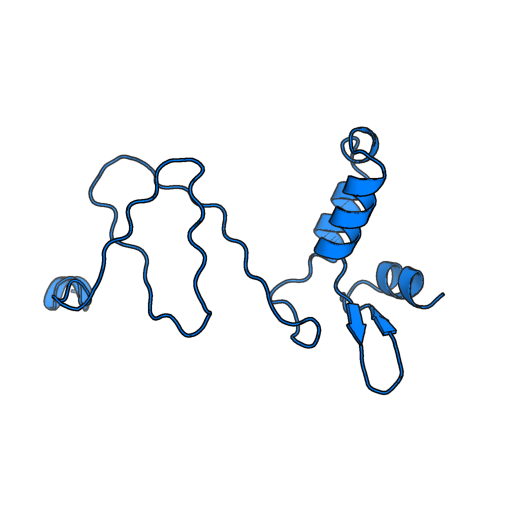 -9.665 5.650 14.871 1.00 90.12 85 GLN A C 1
ATOM 665 O O . GLN A 1 85 ? -9.472 4.443 14.698 1.00 90.12 85 GLN A O 1
ATOM 670 N N . LYS A 1 86 ? -10.815 6.249 14.534 1.00 87.69 86 LYS A N 1
ATOM 671 C CA . LYS A 1 86 ? -11.931 5.550 13.890 1.00 87.69 86 LYS A CA 1
ATOM 672 C C . LYS A 1 86 ? -11.559 5.095 12.479 1.00 87.69 86 LYS A C 1
ATOM 674 O O . LYS A 1 86 ? -11.728 3.918 12.168 1.00 87.69 86 LYS A O 1
ATOM 679 N N . ASP A 1 87 ? -11.018 5.995 11.663 1.00 88.94 87 ASP A N 1
ATOM 680 C CA . ASP A 1 87 ? -10.628 5.702 10.280 1.00 88.94 87 ASP A CA 1
ATOM 681 C C . ASP A 1 87 ? -9.535 4.612 10.248 1.00 88.94 87 ASP A C 1
ATOM 683 O O . ASP A 1 87 ? -9.578 3.689 9.432 1.00 88.94 87 ASP A O 1
ATOM 687 N N . PHE A 1 88 ? -8.597 4.643 11.201 1.00 87.94 88 PHE A N 1
ATOM 688 C CA . PHE A 1 88 ? -7.580 3.604 11.365 1.00 87.94 88 PHE A CA 1
ATOM 689 C C . PHE A 1 88 ? -8.182 2.247 11.752 1.00 87.94 88 PHE A C 1
ATOM 691 O O . PHE A 1 88 ? -7.777 1.218 11.209 1.00 87.94 88 PHE A O 1
ATOM 698 N N . ALA A 1 89 ? -9.166 2.221 12.655 1.00 86.00 89 ALA A N 1
ATOM 699 C CA . ALA A 1 89 ? -9.874 0.992 13.002 1.00 86.00 89 ALA A CA 1
ATOM 700 C C . ALA A 1 89 ? -10.642 0.415 11.803 1.00 86.00 89 ALA A C 1
ATOM 702 O O . ALA A 1 89 ? -10.599 -0.791 11.581 1.00 86.00 89 ALA A O 1
ATOM 703 N N . GLU A 1 90 ? -11.298 1.250 10.996 1.00 82.62 90 GLU A N 1
ATOM 704 C CA . GLU A 1 90 ? -11.993 0.806 9.779 1.00 82.62 90 GLU A CA 1
ATOM 705 C C . GLU A 1 90 ? -11.029 0.256 8.718 1.00 82.62 90 GLU A C 1
ATOM 707 O O . GLU A 1 90 ? -11.353 -0.720 8.039 1.00 82.62 90 GLU A O 1
ATOM 712 N N . LEU A 1 91 ? -9.829 0.834 8.608 1.00 83.06 91 LEU A N 1
ATOM 713 C CA . LEU A 1 91 ? -8.785 0.357 7.700 1.00 83.06 91 LEU A CA 1
ATOM 714 C C . LEU A 1 91 ? -8.192 -0.991 8.139 1.00 83.06 91 LEU A C 1
ATOM 716 O O . LEU A 1 91 ? -7.896 -1.842 7.298 1.00 83.06 91 LEU A O 1
ATOM 720 N N . MET A 1 92 ? -7.985 -1.165 9.445 1.00 85.50 92 MET A N 1
ATOM 721 C CA . MET A 1 92 ? -7.229 -2.286 10.010 1.00 85.50 92 MET A CA 1
ATOM 722 C C . MET A 1 92 ? -8.104 -3.425 10.549 1.00 85.50 92 MET A C 1
ATOM 724 O O . MET A 1 92 ? -7.588 -4.498 10.845 1.00 85.50 92 MET A O 1
ATOM 728 N N . VAL A 1 93 ? -9.413 -3.221 10.708 1.00 83.69 93 VAL A N 1
ATOM 729 C CA . VAL A 1 93 ? -10.351 -4.254 11.168 1.00 83.69 93 VAL A CA 1
ATOM 730 C C . VAL A 1 93 ? -11.326 -4.571 10.045 1.00 83.69 93 VAL A C 1
ATOM 732 O O . VAL A 1 93 ? -12.324 -3.882 9.826 1.00 83.69 93 VAL A O 1
ATOM 735 N N . HIS A 1 94 ? -11.030 -5.646 9.321 1.00 77.94 94 HIS A N 1
ATOM 736 C CA . HIS A 1 94 ? -11.813 -6.061 8.166 1.00 77.94 94 HIS A CA 1
ATOM 737 C C . HIS A 1 94 ? -13.170 -6.650 8.580 1.00 77.94 94 HIS A C 1
ATOM 739 O O . HIS A 1 94 ? -13.277 -7.505 9.462 1.00 77.94 94 HIS A O 1
ATOM 745 N N . LYS A 1 95 ? -14.233 -6.195 7.913 1.00 76.88 95 LYS A N 1
ATOM 746 C CA . LYS A 1 95 ? -15.617 -6.640 8.125 1.00 76.88 95 LYS A CA 1
ATOM 747 C C . LYS A 1 95 ? -16.120 -7.272 6.840 1.00 76.88 95 LYS A C 1
ATOM 749 O O . LYS A 1 95 ? -15.997 -6.656 5.784 1.00 76.88 95 LYS A O 1
ATOM 754 N N . VAL A 1 96 ? -16.718 -8.456 6.925 1.00 67.69 96 VAL A N 1
ATOM 755 C CA . VAL A 1 96 ? -17.375 -9.080 5.772 1.00 67.69 96 VAL A CA 1
ATOM 756 C C . VAL A 1 96 ? -18.861 -9.172 6.056 1.00 67.69 96 VAL A C 1
ATOM 758 O O . VAL A 1 96 ? -19.307 -9.695 7.077 1.00 67.69 96 VAL A O 1
ATOM 761 N N . ILE A 1 97 ? -19.641 -8.621 5.135 1.00 65.44 97 ILE A N 1
ATOM 762 C CA . ILE A 1 97 ? -21.096 -8.616 5.213 1.00 65.44 97 ILE A CA 1
ATOM 763 C C . ILE A 1 97 ? -21.586 -9.837 4.440 1.00 65.44 97 ILE A C 1
ATOM 765 O O . ILE A 1 97 ? -21.514 -9.871 3.212 1.00 65.44 97 ILE A O 1
ATOM 769 N N . GLY A 1 98 ? -22.028 -10.863 5.165 1.00 62.19 98 GLY A N 1
ATOM 770 C CA . GLY A 1 98 ? -22.638 -12.056 4.580 1.00 62.19 98 GLY A CA 1
ATOM 771 C C . GLY A 1 98 ? -24.169 -11.951 4.523 1.00 62.19 98 GLY A C 1
ATOM 772 O O . GLY A 1 98 ? -24.747 -11.031 5.104 1.00 62.19 98 GLY A O 1
ATOM 773 N N . PRO A 1 99 ? -24.860 -12.927 3.902 1.00 60.69 99 PRO A N 1
ATOM 774 C CA . PRO A 1 99 ? -26.328 -12.974 3.859 1.00 60.69 99 PRO A CA 1
ATOM 775 C C . PRO A 1 99 ? -27.010 -12.969 5.241 1.00 60.69 99 PRO A C 1
ATOM 777 O O . PRO A 1 99 ? -28.179 -12.619 5.341 1.00 60.69 99 PRO A O 1
ATOM 780 N N . GLY A 1 100 ? -26.287 -13.354 6.302 1.00 64.81 100 GLY A N 1
ATOM 781 C CA . GLY A 1 100 ? -26.758 -13.362 7.692 1.00 64.81 100 GLY A CA 1
ATOM 782 C C . GLY A 1 100 ? -26.419 -12.112 8.518 1.00 64.81 100 GLY A C 1
ATOM 783 O O . GLY A 1 100 ? -26.653 -12.131 9.722 1.00 64.81 100 GLY A O 1
ATOM 784 N N . GLY A 1 101 ? -25.861 -11.052 7.918 1.00 62.03 101 GLY A N 1
ATOM 785 C CA . GLY A 1 101 ? -25.499 -9.805 8.610 1.00 62.03 101 GLY A CA 1
ATOM 786 C C . GLY A 1 101 ? -23.990 -9.532 8.697 1.00 62.03 101 GLY A C 1
ATOM 787 O O . GLY A 1 101 ? -23.181 -10.173 8.021 1.00 62.03 101 GLY A O 1
ATOM 788 N N . MET A 1 102 ? -23.614 -8.530 9.504 1.00 58.56 102 MET A N 1
ATOM 789 C CA . MET A 1 102 ? -22.214 -8.145 9.736 1.00 58.56 102 MET A CA 1
ATOM 790 C C . MET A 1 102 ? -21.491 -9.198 10.585 1.00 58.56 102 MET A C 1
ATOM 792 O O . MET A 1 102 ? -21.828 -9.400 11.748 1.00 58.56 102 MET A O 1
ATOM 796 N N . GLY A 1 103 ? -20.457 -9.828 10.026 1.00 59.06 103 GLY A N 1
ATOM 797 C CA . GLY A 1 103 ? -19.431 -10.530 10.796 1.00 59.06 103 GLY A CA 1
ATOM 798 C C . GLY A 1 103 ? -18.107 -9.787 10.644 1.00 59.06 103 GLY A C 1
ATOM 799 O O . GLY A 1 103 ? -17.706 -9.469 9.523 1.00 59.06 103 GLY A O 1
ATOM 800 N N . ALA A 1 104 ? -17.399 -9.476 11.731 1.00 59.09 104 ALA A N 1
ATOM 801 C CA . ALA A 1 104 ? -15.994 -9.113 11.560 1.00 59.09 104 ALA A CA 1
ATOM 802 C C . ALA A 1 104 ? -15.270 -10.330 10.962 1.00 59.09 104 ALA A C 1
ATOM 804 O O . ALA A 1 104 ? -15.485 -11.451 11.424 1.00 59.09 104 ALA A O 1
ATOM 805 N N . ILE A 1 105 ? -14.436 -10.129 9.941 1.00 64.12 105 ILE A N 1
ATOM 806 C CA . ILE A 1 105 ? -13.496 -11.161 9.501 1.00 64.12 105 ILE A CA 1
ATOM 807 C C . ILE A 1 105 ? -12.113 -10.609 9.726 1.00 64.12 105 ILE A C 1
ATOM 809 O O . ILE A 1 105 ? -11.431 -10.115 8.832 1.00 64.12 105 ILE A O 1
ATOM 813 N N . THR A 1 106 ? -11.703 -10.766 10.967 1.00 63.22 106 THR A N 1
ATOM 814 C CA . THR A 1 106 ? -10.314 -11.030 11.244 1.00 63.22 106 THR A CA 1
ATOM 815 C C . THR A 1 106 ? -10.222 -12.373 11.970 1.00 63.22 106 THR A C 1
ATOM 817 O O . THR A 1 106 ? -11.226 -12.848 12.504 1.00 63.22 106 THR A O 1
ATOM 820 N N . VAL A 1 107 ? -9.067 -13.053 11.978 1.00 68.12 107 VAL A N 1
ATOM 821 C CA . VAL A 1 107 ? -8.958 -14.331 12.723 1.00 68.12 107 VAL A CA 1
ATOM 822 C C . VAL A 1 107 ? -8.948 -14.121 14.247 1.00 68.12 107 VAL A C 1
ATOM 824 O O . VAL A 1 107 ? -8.874 -15.082 15.015 1.00 68.12 107 VAL A O 1
ATOM 827 N N . ASP A 1 108 ? -9.036 -12.868 14.702 1.00 81.50 108 ASP A N 1
ATOM 828 C CA . ASP A 1 108 ? -9.011 -12.482 16.105 1.00 81.50 108 ASP A CA 1
ATOM 829 C C . ASP A 1 108 ? -10.435 -12.441 16.696 1.00 81.50 108 ASP A C 1
ATOM 831 O O . ASP A 1 108 ? -11.279 -11.603 16.365 1.00 81.50 108 ASP A O 1
ATOM 835 N N . LYS A 1 109 ? -10.705 -13.382 17.609 1.00 79.81 109 LYS A N 1
ATOM 836 C CA . LYS A 1 109 ? -12.014 -13.546 18.263 1.00 79.81 109 LYS A CA 1
ATOM 837 C C . LYS A 1 109 ? -12.433 -12.329 19.088 1.00 79.81 109 LYS A C 1
ATOM 839 O O . LYS A 1 109 ? -13.623 -12.054 19.191 1.00 79.81 109 LYS A O 1
ATOM 844 N N . GLU A 1 110 ? -11.472 -11.621 19.680 1.00 82.81 110 GLU A N 1
ATOM 845 C CA . GLU A 1 110 ? -11.739 -10.444 20.513 1.00 82.81 110 GLU A CA 1
ATOM 846 C C . GLU A 1 110 ? -12.270 -9.301 19.647 1.00 82.81 110 GLU A C 1
ATOM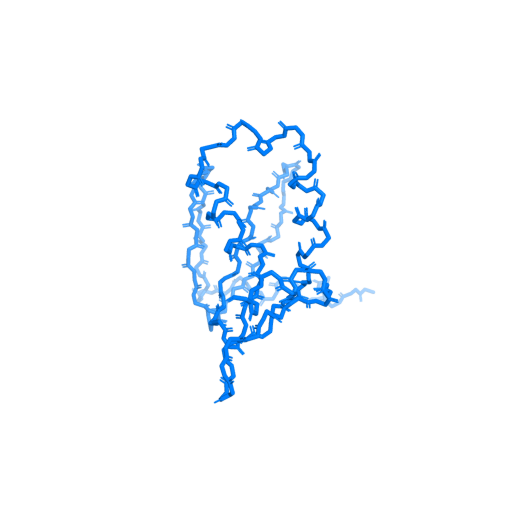 848 O O . GLU A 1 110 ? -13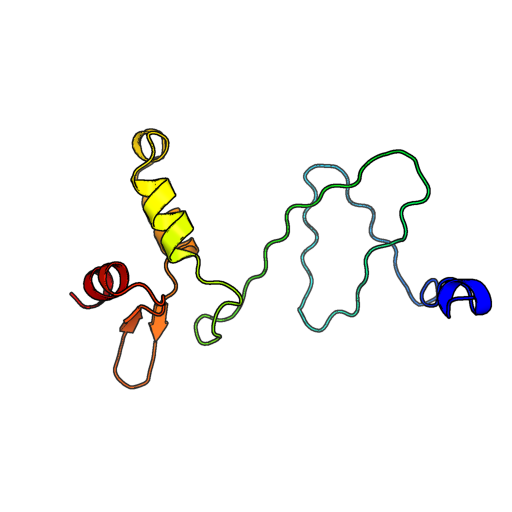.331 -8.752 19.934 1.00 82.81 110 GLU A O 1
ATOM 853 N N . LEU A 1 111 ? -11.594 -9.017 18.528 1.00 81.00 111 LEU A N 1
ATOM 854 C CA . LEU A 1 111 ? -12.046 -7.999 17.575 1.00 81.00 111 LEU A CA 1
ATOM 855 C C . LEU A 1 111 ? -13.381 -8.367 16.924 1.00 81.00 111 LEU A C 1
ATOM 857 O O . LEU A 1 111 ? -14.200 -7.490 16.664 1.00 81.00 111 LEU A O 1
ATOM 861 N N . THR A 1 112 ? -13.633 -9.661 16.716 1.00 75.75 112 THR A N 1
ATOM 862 C CA . THR A 1 112 ? -14.925 -10.134 16.204 1.00 75.75 112 THR A CA 1
ATOM 863 C C . THR A 1 112 ? -16.077 -9.820 17.155 1.00 75.75 112 THR A C 1
ATOM 865 O O . THR A 1 112 ? -17.125 -9.354 16.706 1.00 75.75 112 THR A O 1
ATOM 868 N N . GLY A 1 113 ? -15.874 -9.998 18.464 1.00 73.19 113 GLY A N 1
ATOM 869 C CA . GLY A 1 113 ? -16.882 -9.682 19.478 1.00 73.19 113 GLY A CA 1
ATOM 870 C C . GLY A 1 113 ? -17.262 -8.197 19.535 1.00 73.19 113 GLY A C 1
ATOM 871 O O . GLY A 1 113 ? -18.415 -7.886 19.810 1.00 73.19 113 GLY A O 1
ATOM 872 N N . LEU A 1 114 ? -16.336 -7.287 19.212 1.00 70.69 114 LEU A N 1
ATOM 873 C CA . LEU A 1 114 ? -16.567 -5.832 19.243 1.00 70.69 114 LEU A CA 1
ATOM 874 C C . LEU A 1 114 ? -17.484 -5.312 18.124 1.00 70.69 114 LEU A C 1
ATOM 876 O O . LEU A 1 114 ? -17.966 -4.188 18.206 1.00 70.69 114 LEU A O 1
ATOM 880 N N . VAL A 1 115 ? -17.684 -6.089 17.056 1.00 63.59 115 VAL A N 1
ATOM 881 C CA . VAL A 1 115 ? -18.474 -5.673 15.878 1.00 63.59 115 VAL A CA 1
ATOM 882 C C . VAL A 1 115 ? -19.844 -6.364 15.838 1.00 63.59 115 VAL A C 1
ATOM 884 O O . VAL A 1 115 ? -20.700 -5.976 15.049 1.00 63.59 115 VAL A O 1
ATOM 887 N N . GLN A 1 116 ? -20.057 -7.392 16.668 1.00 56.50 116 GLN A N 1
ATOM 888 C CA . GLN A 1 116 ? -21.313 -8.152 16.739 1.00 56.50 116 GLN A CA 1
ATOM 889 C C . GLN A 1 116 ? -22.337 -7.586 17.744 1.00 56.50 116 GLN A C 1
ATOM 891 O O . GLN A 1 116 ? -23.464 -8.076 17.777 1.00 56.50 116 GLN A O 1
ATOM 896 N N . SER A 1 117 ? -21.958 -6.589 18.552 1.00 46.47 117 SER A N 1
ATOM 897 C CA . SER A 1 117 ? -22.829 -5.860 19.494 1.00 46.47 117 SER A CA 1
ATOM 898 C C . SER A 1 117 ? -23.449 -4.624 18.857 1.00 46.47 117 SER A C 1
ATOM 900 O O . SER A 1 117 ? -24.657 -4.398 19.076 1.00 46.47 117 SER A O 1
#